Protein AF-A0A819R0M2-F1 (afdb_monomer_lite)

Secondary structure (DSSP, 8-state):
--STTTTT-----SPP-SSEEEEEEETTEEEEEE--GGGTT---GGG--

Structure (mmCIF, N/CA/C/O backbone):
data_AF-A0A819R0M2-F1
#
_entry.id   AF-A0A819R0M2-F1
#
loop_
_atom_site.group_PDB
_atom_site.id
_atom_site.type_symbol
_atom_site.label_atom_id
_atom_site.label_alt_id
_atom_site.label_comp_id
_atom_site.label_asym_id
_atom_site.label_entity_id
_atom_site.label_seq_id
_atom_site.pdbx_PDB_ins_code
_atom_site.Cartn_x
_atom_site.Cartn_y
_atom_site.Cartn_z
_atom_site.occupancy
_atom_site.B_iso_or_equiv
_atom_site.auth_seq_id
_atom_site.auth_comp_id
_atom_site.auth_asym_id
_atom_site.auth_atom_id
_atom_site.pdbx_PDB_model_num
ATOM 1 N N . HIS A 1 1 ? 3.684 28.000 10.164 1.00 43.09 1 HIS A N 1
ATOM 2 C CA . HIS A 1 1 ? 3.189 26.836 9.396 1.00 43.09 1 HIS A CA 1
ATOM 3 C C . HIS A 1 1 ? 3.999 25.607 9.813 1.00 43.09 1 HIS A C 1
ATOM 5 O O . HIS A 1 1 ? 5.216 25.693 9.821 1.00 43.09 1 HIS A O 1
ATOM 11 N N . SER A 1 2 ? 3.337 24.497 10.159 1.00 53.84 2 SER A N 1
ATOM 12 C CA . SER A 1 2 ? 3.932 23.154 10.328 1.00 53.84 2 SER A CA 1
ATOM 13 C C . SER A 1 2 ? 4.719 22.823 11.616 1.00 53.84 2 SER A C 1
ATOM 15 O O . SER A 1 2 ? 5.883 22.442 11.553 1.00 53.84 2 SER A O 1
ATOM 17 N N . MET A 1 3 ? 4.043 22.818 12.772 1.00 46.91 3 MET A N 1
ATOM 18 C CA . MET A 1 3 ? 4.465 22.024 13.951 1.00 46.91 3 MET A CA 1
ATOM 19 C C . MET A 1 3 ? 3.548 20.801 14.201 1.00 46.91 3 MET A C 1
ATOM 21 O O . MET A 1 3 ? 3.910 19.873 14.913 1.00 46.91 3 MET A O 1
ATOM 25 N N . PHE A 1 4 ? 2.384 20.741 13.539 1.00 48.25 4 PHE A N 1
ATOM 26 C CA . PHE A 1 4 ? 1.387 19.672 13.713 1.00 48.25 4 PHE A CA 1
ATOM 27 C C . PHE A 1 4 ? 1.723 18.350 13.003 1.00 48.25 4 PHE A C 1
ATOM 29 O O . PHE A 1 4 ? 1.119 17.324 13.300 1.00 48.25 4 PHE A O 1
ATOM 36 N N . ARG A 1 5 ? 2.686 18.335 12.070 1.00 53.03 5 ARG A N 1
ATOM 37 C CA . ARG A 1 5 ? 2.987 17.143 11.252 1.00 53.03 5 ARG A CA 1
ATOM 38 C C . ARG A 1 5 ? 3.891 16.118 11.948 1.00 53.03 5 ARG A C 1
ATOM 40 O O . ARG A 1 5 ? 3.913 14.967 11.532 1.00 53.03 5 ARG A O 1
ATOM 47 N N . LEU A 1 6 ? 4.625 16.525 12.987 1.00 45.03 6 LEU A N 1
ATOM 48 C CA . LEU A 1 6 ? 5.609 15.677 13.675 1.00 45.03 6 LEU A CA 1
ATOM 49 C C . LEU A 1 6 ? 4.998 14.831 14.803 1.00 45.03 6 LEU A C 1
ATOM 51 O O . LEU A 1 6 ? 5.531 13.773 15.120 1.00 45.03 6 LEU A O 1
ATOM 55 N N . ILE A 1 7 ? 3.865 15.258 15.371 1.00 49.47 7 ILE A N 1
ATOM 56 C CA . ILE A 1 7 ? 3.253 14.622 16.552 1.00 49.47 7 ILE A CA 1
ATOM 57 C C . ILE A 1 7 ? 2.326 13.454 16.158 1.00 49.47 7 ILE A C 1
ATOM 59 O O . ILE A 1 7 ? 2.078 12.556 16.954 1.00 49.47 7 ILE A O 1
ATOM 63 N N . TYR A 1 8 ? 1.862 13.401 14.903 1.00 50.56 8 TYR A N 1
ATOM 64 C CA . TYR A 1 8 ? 0.967 12.340 14.415 1.00 50.56 8 TYR A CA 1
ATOM 65 C C . TYR A 1 8 ? 1.690 11.080 13.925 1.00 50.56 8 TYR A C 1
ATOM 67 O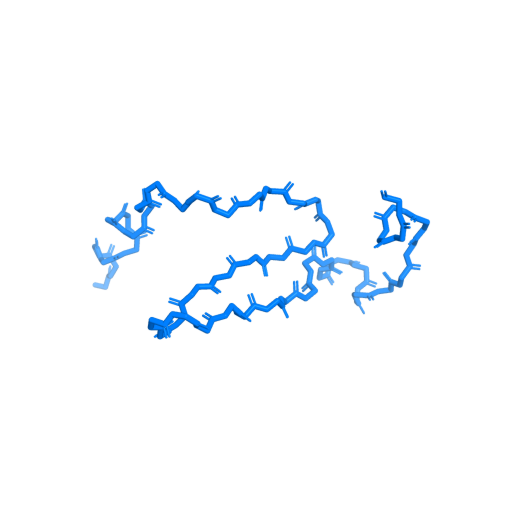 O . TYR A 1 8 ? 1.070 10.204 13.327 1.00 50.56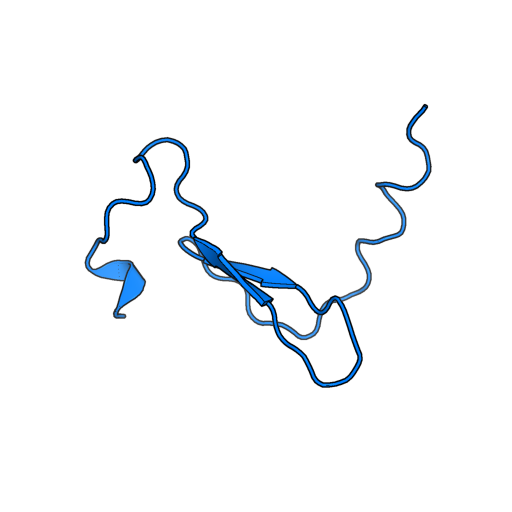 8 TYR A O 1
ATOM 75 N N . ARG A 1 9 ? 2.985 10.924 14.223 1.00 50.06 9 ARG A N 1
ATOM 76 C CA . ARG A 1 9 ? 3.632 9.604 14.198 1.00 50.06 9 ARG A CA 1
ATOM 77 C C . ARG A 1 9 ? 3.281 8.841 15.481 1.00 50.06 9 ARG A C 1
ATOM 79 O O . ARG A 1 9 ? 4.143 8.260 16.131 1.00 50.06 9 ARG A O 1
ATOM 86 N N . SER A 1 10 ? 1.997 8.896 15.850 1.00 48.97 10 SER A N 1
ATOM 87 C CA . SER A 1 10 ? 1.376 7.943 16.758 1.00 48.97 10 SER A CA 1
ATOM 88 C C . SER A 1 10 ? 1.728 6.562 16.228 1.00 48.97 10 SER A C 1
ATOM 90 O O . SER A 1 10 ? 1.665 6.349 15.014 1.00 48.97 10 SER A O 1
ATOM 92 N N . MET A 1 11 ? 2.173 5.671 17.110 1.00 52.06 11 MET A N 1
ATOM 93 C CA . MET A 1 11 ? 2.444 4.271 16.809 1.00 52.06 11 MET A CA 1
ATOM 94 C C . MET A 1 11 ? 1.186 3.648 16.200 1.00 52.06 11 MET A C 1
ATOM 96 O O . MET A 1 11 ? 0.319 3.135 16.901 1.00 52.06 11 MET A O 1
ATOM 100 N N . SER A 1 12 ? 1.048 3.760 14.884 1.00 58.97 12 SER A N 1
ATOM 101 C CA . SER A 1 12 ? -0.012 3.113 14.146 1.00 58.97 12 SER A CA 1
ATOM 102 C C . SER A 1 12 ? 0.268 1.623 14.252 1.00 58.97 12 SER A C 1
ATOM 104 O O . SER A 1 12 ? 1.297 1.154 13.778 1.00 58.97 12 SER A O 1
ATOM 106 N N . SER A 1 13 ? -0.628 0.879 14.895 1.00 74.31 13 SER A N 1
ATOM 107 C CA . SER A 1 13 ? -0.614 -0.589 14.910 1.00 74.31 13 SER A CA 1
ATOM 108 C C . SER A 1 13 ? -0.873 -1.196 13.527 1.00 74.31 13 SER A C 1
ATOM 110 O O . SER A 1 13 ? -0.989 -2.412 13.391 1.00 74.31 13 SER A O 1
ATOM 112 N N . LEU A 1 14 ? -1.007 -0.355 12.500 1.00 81.75 14 LEU A N 1
ATOM 113 C CA . LEU A 1 14 ? -1.253 -0.781 11.142 1.00 81.75 14 LEU A CA 1
ATOM 114 C C . LEU A 1 14 ? 0.045 -1.321 10.531 1.00 81.75 14 LEU A C 1
ATOM 116 O O . LEU A 1 14 ? 1.108 -0.712 10.691 1.00 81.75 14 LEU A O 1
ATOM 120 N N . PRO A 1 15 ? -0.030 -2.448 9.810 1.00 89.44 15 PRO A N 1
ATOM 121 C CA . PRO A 1 15 ? 1.113 -2.976 9.086 1.00 89.44 15 PRO A CA 1
ATOM 122 C C . PRO A 1 15 ? 1.636 -1.960 8.066 1.00 89.44 15 PRO A C 1
ATOM 124 O O . PRO A 1 15 ? 0.902 -1.122 7.540 1.00 89.44 15 PRO A O 1
ATOM 127 N N . THR A 1 16 ? 2.933 -2.040 7.785 1.00 91.44 16 THR A N 1
ATOM 128 C CA . THR A 1 16 ? 3.569 -1.230 6.743 1.00 91.44 16 THR A CA 1
ATOM 129 C C . THR A 1 16 ? 3.665 -2.045 5.462 1.00 91.44 16 THR A C 1
ATOM 131 O O . THR A 1 16 ? 4.117 -3.186 5.491 1.00 91.44 16 THR A O 1
ATOM 134 N N . TYR A 1 17 ? 3.279 -1.436 4.344 1.00 93.12 17 TYR A N 1
ATOM 135 C CA . TYR A 1 17 ? 3.405 -2.006 3.006 1.00 93.12 17 TYR A CA 1
ATOM 136 C C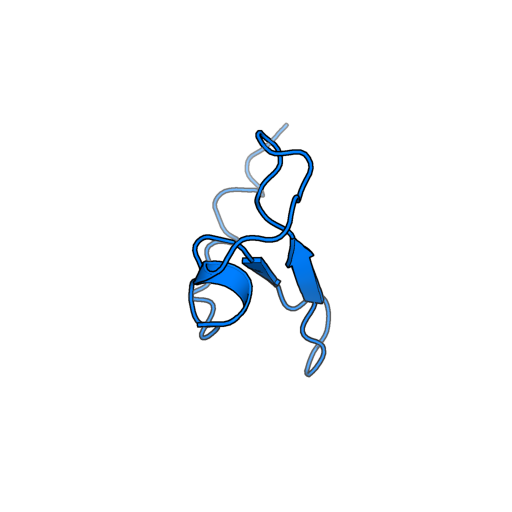 . TYR A 1 17 ? 4.212 -1.053 2.130 1.00 93.12 17 TYR A C 1
ATOM 138 O O . TYR A 1 17 ? 4.147 0.163 2.298 1.00 93.12 17 TYR A O 1
ATOM 146 N N . GLU A 1 18 ? 4.953 -1.591 1.165 1.00 93.38 18 GLU A N 1
ATOM 147 C CA . GLU A 1 18 ? 5.687 -0.756 0.208 1.00 93.38 18 GLU A CA 1
ATOM 148 C C . GLU A 1 18 ? 4.727 -0.025 -0.742 1.00 93.38 18 GLU A C 1
ATOM 150 O O . GLU A 1 18 ? 4.893 1.157 -1.044 1.00 93.38 18 GLU A O 1
ATOM 155 N N . THR A 1 19 ? 3.691 -0.730 -1.199 1.00 95.69 19 THR A N 1
ATOM 156 C CA . THR A 1 19 ? 2.788 -0.282 -2.266 1.00 95.69 19 THR A CA 1
ATOM 157 C C . THR A 1 19 ? 1.523 0.404 -1.753 1.00 95.69 19 THR A C 1
ATOM 159 O O . THR A 1 19 ? 0.824 1.035 -2.550 1.00 95.69 19 THR A O 1
ATOM 162 N N . LEU A 1 20 ? 1.238 0.327 -0.447 1.00 95.75 20 LEU A N 1
ATOM 163 C CA . LEU A 1 20 ? 0.033 0.864 0.186 1.00 95.75 20 LEU A CA 1
ATOM 164 C C . LEU A 1 20 ? 0.380 1.775 1.362 1.00 95.75 20 LEU A C 1
ATOM 166 O O . LEU A 1 20 ? 1.311 1.520 2.120 1.00 95.75 20 LEU A O 1
ATOM 170 N N . LYS A 1 21 ? -0.432 2.810 1.558 1.00 94.44 21 LYS A N 1
ATOM 171 C CA . LYS A 1 21 ? -0.410 3.667 2.739 1.00 94.44 21 LYS A CA 1
ATOM 172 C C . LYS A 1 21 ? -1.706 3.473 3.509 1.00 94.44 21 LYS A C 1
ATOM 174 O O . LYS A 1 21 ? -2.794 3.651 2.966 1.00 94.44 21 LYS A O 1
ATOM 179 N N . LEU A 1 22 ? -1.575 3.116 4.781 1.00 93.25 22 LEU A N 1
ATOM 180 C CA . LEU A 1 22 ? -2.703 2.946 5.687 1.00 93.25 22 LEU A CA 1
ATOM 181 C C . LEU A 1 22 ? -2.851 4.157 6.605 1.00 93.25 22 LEU A C 1
ATOM 183 O O . LEU A 1 22 ? -1.867 4.725 7.082 1.00 93.25 22 LEU A O 1
ATOM 187 N N . SER A 1 23 ? -4.094 4.545 6.874 1.00 92.75 23 SER A N 1
ATOM 188 C CA . SER A 1 23 ? -4.430 5.519 7.915 1.00 92.75 23 SER A CA 1
ATOM 189 C C . SER A 1 23 ? -5.804 5.224 8.517 1.00 92.75 23 SER A C 1
ATOM 191 O O . SER A 1 23 ? -6.597 4.484 7.940 1.00 92.75 23 SER A O 1
ATOM 193 N N . GLN A 1 24 ? -6.095 5.784 9.691 1.00 92.50 24 GLN A N 1
ATOM 194 C CA . GLN A 1 24 ? -7.388 5.630 10.365 1.00 92.50 24 GLN A CA 1
ATOM 195 C C . GLN A 1 24 ? -8.006 7.004 10.638 1.00 92.50 24 GLN A C 1
ATOM 197 O O . GLN A 1 24 ? -7.756 7.589 11.691 1.00 92.50 24 GLN A O 1
ATOM 202 N N . PRO A 1 25 ? -8.791 7.563 9.699 1.00 90.00 25 PRO A N 1
ATOM 203 C CA . PRO A 1 25 ? -9.379 8.891 9.873 1.00 90.00 25 PRO A CA 1
ATOM 204 C C . PRO A 1 25 ? -10.502 8.925 10.922 1.00 90.00 25 PRO A C 1
ATOM 206 O O . PRO A 1 25 ? -10.849 9.999 11.409 1.00 90.00 25 PRO A O 1
ATOM 209 N N . LYS A 1 26 ? -11.100 7.770 11.248 1.00 91.12 26 LYS A N 1
ATOM 210 C CA . LYS A 1 26 ? -12.161 7.607 12.253 1.00 91.12 26 LYS A CA 1
ATOM 211 C C . LYS A 1 26 ? -11.971 6.283 13.003 1.00 91.12 26 LYS A C 1
ATOM 213 O O . LYS A 1 26 ? -11.378 5.361 12.435 1.00 91.12 26 LYS A O 1
ATOM 218 N N . PRO A 1 27 ? -12.503 6.148 14.233 1.00 91.19 27 PRO A N 1
ATOM 219 C CA . PRO A 1 27 ? -12.512 4.871 14.937 1.00 91.19 27 PRO A CA 1
ATOM 220 C C . PRO A 1 27 ? -13.107 3.766 14.062 1.00 91.19 27 PRO A C 1
ATOM 222 O O . PRO A 1 27 ? -14.149 3.963 13.439 1.00 91.19 27 PRO A O 1
ATOM 225 N N . HIS A 1 28 ? -12.427 2.621 14.008 1.00 90.44 28 HIS A N 1
ATOM 226 C CA . HIS A 1 28 ? -12.837 1.442 13.234 1.00 90.44 28 HIS A CA 1
ATOM 227 C C . HIS A 1 28 ? -12.950 1.645 11.708 1.00 90.44 28 HIS A C 1
ATOM 229 O O . HIS A 1 28 ? -13.488 0.782 11.022 1.00 90.44 28 HIS A O 1
ATOM 235 N N . VAL A 1 29 ? -12.417 2.741 11.155 1.00 91.38 29 VAL A N 1
ATOM 236 C CA . VAL A 1 29 ? -12.353 2.979 9.704 1.00 91.38 29 VAL A CA 1
ATOM 237 C C . VAL A 1 29 ? -10.898 3.003 9.265 1.00 91.38 29 VAL A C 1
ATOM 239 O O . VAL A 1 29 ? -10.151 3.892 9.666 1.00 91.38 29 VAL A O 1
ATOM 242 N N . THR A 1 30 ? -10.513 2.068 8.397 1.00 93.75 30 THR A N 1
ATOM 243 C CA . THR A 1 30 ? -9.175 2.023 7.793 1.00 93.75 30 THR A CA 1
ATOM 244 C C . THR A 1 30 ? -9.238 2.548 6.364 1.00 93.75 30 THR A C 1
ATOM 246 O O . THR A 1 30 ? -9.919 1.980 5.514 1.00 93.75 30 THR A O 1
ATOM 249 N N . LEU A 1 31 ? -8.517 3.635 6.097 1.00 94.44 31 LEU A N 1
ATOM 250 C CA . LEU A 1 31 ? -8.284 4.153 4.756 1.00 94.44 31 LEU A CA 1
ATOM 251 C C . LEU A 1 31 ? -7.042 3.477 4.168 1.00 94.44 31 LEU A C 1
ATOM 253 O O . LEU A 1 31 ? -5.975 3.490 4.785 1.00 94.44 31 LEU A O 1
ATOM 257 N N . VAL A 1 32 ? -7.196 2.930 2.963 1.00 95.19 32 VAL A N 1
ATOM 258 C CA . VAL A 1 32 ? -6.127 2.298 2.187 1.00 95.19 32 VAL A CA 1
ATOM 259 C C . VAL A 1 32 ? -5.883 3.130 0.931 1.00 95.19 32 VAL A C 1
ATOM 261 O O . VAL A 1 32 ? -6.770 3.262 0.092 1.00 95.19 32 VAL A O 1
ATOM 264 N N . GLU A 1 33 ? -4.690 3.703 0.808 1.00 96.19 33 GLU A N 1
ATOM 265 C CA . GLU A 1 33 ? -4.277 4.517 -0.338 1.00 96.19 33 GLU A CA 1
ATOM 266 C C . GLU A 1 33 ? -3.181 3.797 -1.134 1.00 96.19 33 GLU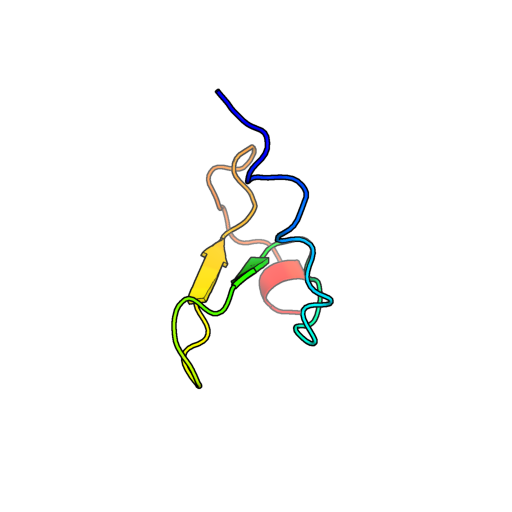 A C 1
ATOM 268 O O . GLU A 1 33 ? -2.264 3.217 -0.549 1.00 96.19 33 GLU A O 1
ATOM 273 N N . LEU A 1 34 ? -3.224 3.872 -2.468 1.00 96.81 34 LEU A N 1
ATOM 274 C CA . LEU A 1 34 ? -2.108 3.418 -3.305 1.00 96.81 34 LEU A CA 1
ATOM 275 C C . LEU A 1 34 ? -0.912 4.362 -3.117 1.00 96.81 34 LEU A C 1
ATOM 277 O O . LEU A 1 34 ? -1.044 5.580 -3.237 1.00 96.81 34 LEU A O 1
ATOM 281 N N . ASN A 1 35 ? 0.259 3.792 -2.840 1.00 96.25 35 ASN A N 1
ATOM 282 C CA . ASN A 1 35 ? 1.476 4.517 -2.481 1.00 96.25 35 ASN A CA 1
ATOM 283 C C . ASN A 1 35 ? 2.601 4.300 -3.507 1.00 96.25 35 ASN A C 1
ATOM 285 O O . ASN A 1 35 ? 3.751 4.056 -3.155 1.00 96.25 35 ASN A O 1
ATOM 289 N N . ARG A 1 36 ? 2.288 4.384 -4.807 1.00 95.69 36 ARG A N 1
ATOM 290 C CA . ARG A 1 36 ? 3.293 4.304 -5.885 1.00 95.69 36 ARG A CA 1
ATOM 291 C C . ARG A 1 36 ? 3.213 5.518 -6.822 1.00 95.69 36 ARG A C 1
ATOM 293 O O . ARG A 1 36 ? 3.037 5.347 -8.033 1.00 95.69 36 ARG A O 1
ATOM 300 N N . PRO A 1 37 ? 3.371 6.753 -6.309 1.00 95.94 37 PRO A N 1
ATOM 301 C CA . PRO A 1 37 ? 3.147 7.973 -7.090 1.00 95.94 37 PRO A CA 1
ATOM 302 C C . PRO A 1 37 ? 4.088 8.095 -8.296 1.00 95.94 37 PRO A C 1
ATOM 304 O O . PRO A 1 37 ? 3.661 8.491 -9.376 1.00 95.94 37 PRO A O 1
ATOM 307 N N . THR A 1 38 ? 5.347 7.666 -8.162 1.00 96.44 38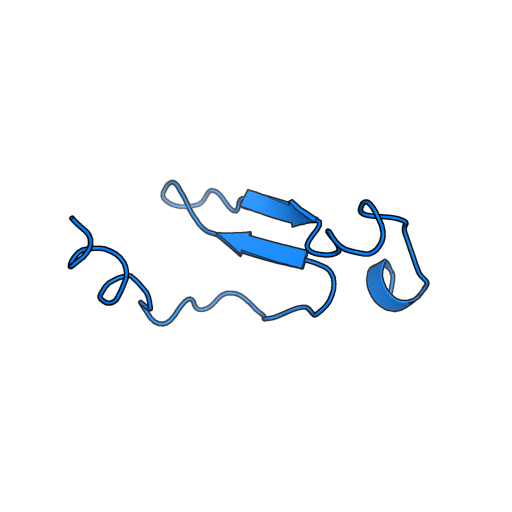 THR A N 1
ATOM 308 C CA . THR A 1 38 ? 6.339 7.672 -9.257 1.00 96.44 38 THR A CA 1
ATOM 309 C C . THR A 1 38 ? 6.022 6.674 -10.374 1.00 96.44 38 THR A C 1
ATOM 311 O O . THR A 1 38 ? 6.593 6.758 -11.459 1.00 96.44 38 THR A O 1
ATOM 314 N N . LYS A 1 39 ? 5.123 5.717 -10.117 1.00 95.56 39 LYS A N 1
ATOM 315 C CA . LYS A 1 39 ? 4.637 4.719 -11.077 1.00 95.56 39 LYS A CA 1
ATOM 316 C C . LYS A 1 39 ? 3.163 4.928 -11.423 1.00 95.56 39 LYS A C 1
ATOM 318 O O . LYS A 1 39 ? 2.540 4.003 -11.931 1.00 95.56 39 LYS A O 1
ATOM 323 N N . LEU A 1 40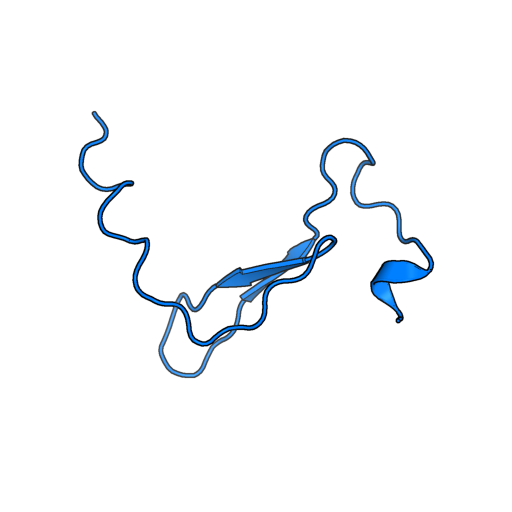 ? 2.603 6.104 -11.116 1.00 94.88 40 LEU A N 1
ATOM 324 C CA . LEU A 1 40 ? 1.187 6.428 -11.324 1.00 94.88 40 LEU A CA 1
ATOM 325 C C . LEU A 1 40 ? 0.242 5.362 -10.744 1.00 94.88 40 LEU A C 1
ATOM 327 O O . LEU A 1 40 ? -0.804 5.071 -11.313 1.00 94.88 40 LEU A O 1
ATOM 331 N N . ASN A 1 41 ? 0.638 4.748 -9.624 1.00 95.62 41 ASN A N 1
ATOM 332 C CA . ASN A 1 41 ? -0.101 3.667 -8.976 1.00 95.62 41 ASN A CA 1
ATOM 333 C C . ASN A 1 41 ? -0.371 2.439 -9.864 1.00 95.62 41 ASN A C 1
ATOM 335 O O . ASN A 1 41 ? -1.303 1.683 -9.597 1.00 95.62 41 ASN A O 1
ATOM 339 N N . ALA A 1 42 ? 0.472 2.195 -10.877 1.00 96.19 42 ALA A N 1
ATOM 340 C CA . ALA A 1 42 ? 0.455 0.942 -11.622 1.00 96.19 42 ALA A CA 1
ATOM 341 C C . ALA A 1 42 ? 0.516 -0.251 -10.655 1.00 96.19 42 ALA A C 1
ATOM 343 O O . ALA A 1 42 ? 1.226 -0.208 -9.648 1.00 96.19 42 ALA A O 1
ATOM 344 N N . MET A 1 43 ? -0.207 -1.325 -10.953 1.00 95.44 43 MET A N 1
ATOM 345 C CA . MET A 1 43 ? -0.218 -2.529 -10.119 1.00 95.44 43 MET A CA 1
ATOM 346 C C . MET A 1 43 ? 0.980 -3.419 -10.480 1.00 95.44 43 MET A C 1
ATOM 348 O O . MET A 1 43 ? 1.274 -3.621 -11.657 1.00 95.44 43 MET A O 1
ATOM 352 N N . ASN A 1 44 ? 1.711 -3.924 -9.484 1.00 93.12 44 ASN A N 1
ATOM 353 C CA . ASN A 1 44 ? 2.772 -4.925 -9.659 1.00 93.12 44 ASN A CA 1
ATOM 354 C C . ASN A 1 44 ? 2.464 -6.174 -8.831 1.00 93.12 44 ASN A C 1
ATOM 356 O O . ASN A 1 44 ? 1.539 -6.173 -8.028 1.00 93.12 44 ASN A O 1
ATOM 360 N N . LYS A 1 45 ? 3.273 -7.223 -9.009 1.00 95.19 45 LYS A N 1
ATOM 361 C CA . LYS A 1 45 ? 3.129 -8.489 -8.275 1.00 95.19 45 LYS A CA 1
ATOM 362 C C . LYS A 1 45 ? 3.091 -8.293 -6.758 1.00 95.19 45 LYS A C 1
ATOM 364 O O . LYS A 1 45 ? 2.185 -8.795 -6.120 1.00 95.19 45 LYS A O 1
ATOM 369 N N . GLN A 1 46 ? 3.961 -7.435 -6.233 1.00 92.69 46 GLN A N 1
ATOM 370 C CA . GLN A 1 46 ? 4.041 -7.104 -4.809 1.00 92.69 46 GLN A CA 1
ATOM 371 C C . GLN A 1 46 ? 2.769 -6.475 -4.209 1.00 92.69 46 GLN A C 1
ATOM 373 O O . GLN A 1 46 ? 2.614 -6.434 -2.999 1.00 92.69 46 GLN A O 1
ATOM 378 N N . LEU A 1 47 ? 1.857 -5.931 -5.020 1.00 92.75 47 LEU A N 1
ATOM 379 C CA . LEU A 1 47 ? 0.554 -5.484 -4.514 1.00 92.75 47 LEU A CA 1
ATOM 380 C C . LEU A 1 47 ? -0.331 -6.672 -4.091 1.00 92.75 47 LEU A C 1
ATOM 382 O O . LEU A 1 47 ? -1.234 -6.500 -3.279 1.00 92.75 47 LEU A O 1
ATOM 386 N N . PHE A 1 48 ? -0.097 -7.846 -4.678 1.00 90.19 48 PHE A N 1
ATOM 387 C CA . PHE A 1 48 ? -0.913 -9.051 -4.531 1.00 90.19 48 PHE A CA 1
ATOM 388 C C . PHE A 1 48 ? -0.220 -10.165 -3.726 1.00 90.19 48 PHE A C 1
ATOM 390 O O . PHE A 1 48 ? -0.817 -11.226 -3.554 1.00 90.19 48 PHE A O 1
ATOM 397 N N . GLU A 1 49 ? 1.017 -9.934 -3.276 1.00 79.25 49 GLU A N 1
ATOM 398 C CA . GLU A 1 49 ? 1.839 -10.837 -2.451 1.00 79.25 49 GLU A CA 1
ATOM 399 C C . GLU A 1 49 ? 1.866 -10.343 -0.999 1.00 79.25 49 GLU A C 1
ATOM 401 O O . GLU A 1 49 ? 1.695 -11.190 -0.095 1.00 79.25 49 GLU A O 1
#

pLDDT: mean 82.12, std 18.84, range [43.09, 96.81]

Foldseek 3Di:
DDPVPPVPVPVPPDDDAPQWDWDDPDVPDIDIDGDCVVVVSDDDPSVVD

Radius of gyration: 13.22 Å; chains: 1; bounding box: 19×38×28 Å

Sequence (49 aa):
HSMFRLIYRSMSSLPTYETLKLSQPKPHVTLVELNRPTKLNAMNKQLFE